Protein AF-A0A5J5BF10-F1 (afdb_monomer_lite)

Radius of gyration: 13.53 Å; chains: 1; bounding box: 28×23×38 Å

Secondary structure (DSSP, 8-state):
----TT-HHHHHHHTTS--HHHHHHHT--HHHHHHHHHT------GGGS-S------------------

Structure (mmCIF, N/CA/C/O backbone):
data_AF-A0A5J5BF10-F1
#
_entry.id   AF-A0A5J5BF10-F1
#
loop_
_atom_site.group_PDB
_atom_site.id
_atom_site.type_symbol
_atom_site.label_atom_id
_atom_site.label_alt_id
_atom_site.label_comp_id
_atom_site.label_asym_id
_atom_site.label_entity_id
_atom_site.label_seq_id
_atom_site.pdbx_PDB_ins_code
_atom_site.Cartn_x
_atom_site.Cartn_y
_atom_site.Cartn_z
_atom_site.occupancy
_atom_site.B_iso_or_equiv
_atom_site.auth_seq_id
_atom_site.auth_comp_id
_atom_site.auth_asym_id
_atom_site.auth_atom_id
_atom_site.pdbx_PDB_model_num
ATOM 1 N N . MET A 1 1 ? -5.774 10.586 -11.989 1.00 54.25 1 MET A N 1
ATOM 2 C CA . MET A 1 1 ? -5.568 9.224 -11.442 1.00 54.25 1 MET A CA 1
ATOM 3 C C . MET A 1 1 ? -4.746 8.412 -12.442 1.00 54.25 1 MET A C 1
ATOM 5 O O . MET A 1 1 ? -4.854 7.202 -12.500 1.00 54.25 1 MET A O 1
ATOM 9 N N . ASP A 1 2 ? -3.886 9.086 -13.205 1.00 60.25 2 ASP A N 1
ATOM 10 C CA . ASP A 1 2 ? -3.251 8.543 -14.408 1.00 60.25 2 ASP A CA 1
ATOM 11 C C . ASP A 1 2 ? -1.786 8.153 -14.161 1.00 60.25 2 ASP A C 1
ATOM 13 O O . ASP A 1 2 ? -1.104 7.670 -15.057 1.00 60.25 2 ASP A O 1
ATOM 17 N N . ASP A 1 3 ? -1.303 8.351 -12.931 1.00 75.56 3 ASP A N 1
ATOM 18 C CA . ASP A 1 3 ? 0.093 8.127 -12.547 1.00 75.56 3 ASP A CA 1
ATOM 19 C C . ASP A 1 3 ? 0.372 6.679 -12.112 1.00 75.56 3 ASP A C 1
ATOM 21 O O . ASP A 1 3 ? 1.521 6.332 -11.839 1.00 75.56 3 ASP A O 1
ATOM 25 N N . HIS A 1 4 ? -0.655 5.823 -12.027 1.00 83.88 4 HIS A N 1
ATOM 26 C CA . HIS A 1 4 ? -0.469 4.403 -11.743 1.00 83.88 4 HIS A CA 1
ATOM 27 C C . HIS A 1 4 ? -0.192 3.636 -13.046 1.00 83.88 4 HIS A C 1
ATOM 29 O O . HIS A 1 4 ? -1.078 3.566 -13.899 1.00 83.88 4 HIS A O 1
ATOM 35 N N . PRO A 1 5 ? 0.989 3.004 -13.208 1.00 86.69 5 PRO A N 1
ATOM 36 C CA . PRO A 1 5 ? 1.349 2.307 -14.445 1.00 86.69 5 PRO A CA 1
ATOM 37 C C . PRO A 1 5 ? 0.388 1.188 -14.869 1.00 86.69 5 PRO A C 1
ATOM 39 O O . PRO A 1 5 ? 0.315 0.870 -16.053 1.00 86.69 5 PRO A O 1
ATOM 42 N N . GLY A 1 6 ? -0.343 0.594 -13.918 1.00 83.81 6 GLY A N 1
ATOM 43 C CA . GLY A 1 6 ? -1.358 -0.434 -14.174 1.00 83.81 6 GLY A CA 1
ATOM 44 C C . GLY 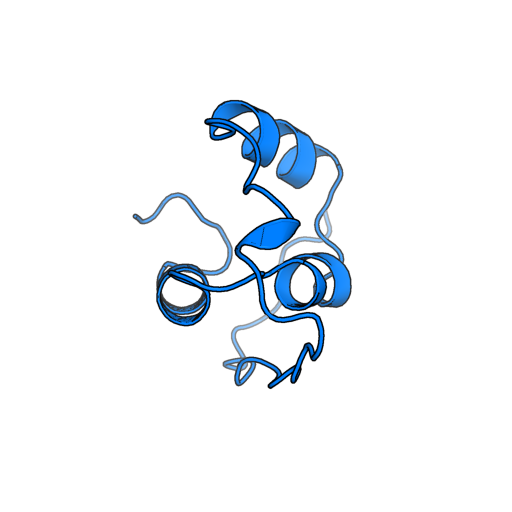A 1 6 ? -2.734 0.107 -14.584 1.00 83.81 6 GLY A C 1
ATOM 45 O O . GLY A 1 6 ? -3.662 -0.683 -14.744 1.00 83.81 6 GLY A O 1
ATOM 46 N N . GLY A 1 7 ? -2.882 1.428 -14.726 1.00 87.56 7 GLY A N 1
ATOM 47 C CA . GLY A 1 7 ? -4.157 2.103 -14.973 1.00 87.56 7 GLY A CA 1
ATOM 48 C C . GLY A 1 7 ? -4.928 2.437 -13.691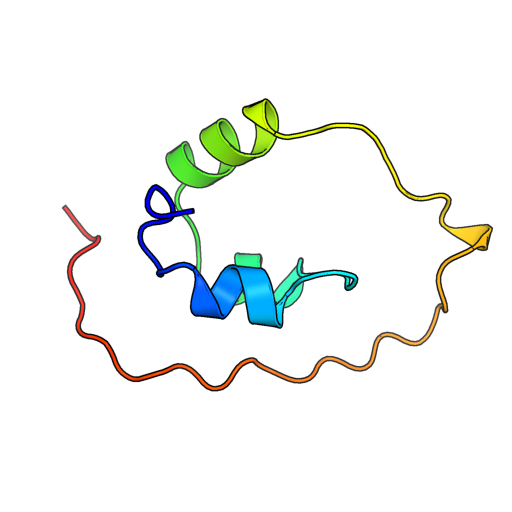 1.00 87.56 7 GLY A C 1
ATOM 49 O O . GLY A 1 7 ? -4.587 1.992 -12.591 1.00 87.56 7 GLY A O 1
ATOM 50 N N . ASP A 1 8 ? -5.979 3.239 -13.834 1.00 86.19 8 ASP A N 1
ATOM 51 C CA . ASP A 1 8 ? -6.883 3.659 -12.757 1.00 86.19 8 ASP A CA 1
ATOM 52 C C . ASP A 1 8 ? -7.944 2.599 -12.428 1.00 86.19 8 ASP A C 1
ATOM 54 O O . ASP A 1 8 ? -8.288 2.423 -11.259 1.00 86.19 8 ASP A O 1
ATOM 58 N N . GLU A 1 9 ? -8.397 1.836 -13.424 1.00 86.44 9 GLU A N 1
ATOM 59 C CA . GLU A 1 9 ? -9.370 0.742 -13.283 1.00 86.44 9 GLU A CA 1
ATOM 60 C C . GLU A 1 9 ? -9.002 -0.238 -12.160 1.00 86.44 9 GLU A C 1
ATOM 62 O O . GLU A 1 9 ? -9.850 -0.635 -11.359 1.00 86.44 9 GLU A O 1
ATOM 67 N N . VAL A 1 10 ? -7.720 -0.594 -12.037 1.00 86.69 10 VAL A N 1
ATOM 68 C CA . VAL A 1 10 ? -7.262 -1.510 -10.983 1.00 86.69 10 VAL A CA 1
ATOM 69 C C . VAL A 1 10 ? -7.347 -0.876 -9.590 1.00 86.69 10 VAL A C 1
ATOM 71 O O . VAL A 1 10 ? -7.767 -1.552 -8.652 1.00 86.69 10 VAL A O 1
ATOM 74 N N . LEU A 1 11 ? -7.068 0.426 -9.451 1.00 88.62 11 LEU A N 1
ATOM 75 C CA . LEU A 1 11 ? -7.220 1.159 -8.186 1.00 88.62 11 LEU A CA 1
ATOM 76 C C . LEU A 1 11 ? -8.695 1.336 -7.808 1.00 88.62 11 LEU A C 1
ATOM 78 O O . LEU A 1 11 ? -9.075 1.149 -6.650 1.00 88.62 11 LEU A O 1
ATOM 82 N N . LEU A 1 12 ? -9.543 1.651 -8.789 1.00 89.50 12 LEU A N 1
ATOM 83 C CA . LEU A 1 12 ? -10.991 1.738 -8.605 1.00 89.50 12 LEU A CA 1
ATOM 84 C C . LEU A 1 12 ? -11.557 0.391 -8.163 1.00 89.50 12 LEU A C 1
ATOM 86 O O . LEU A 1 12 ? -12.317 0.325 -7.196 1.00 89.50 12 LEU A O 1
ATOM 90 N N . SER A 1 13 ? -11.117 -0.694 -8.804 1.00 86.38 13 SER A N 1
ATOM 91 C CA . SER A 1 13 ? -11.539 -2.042 -8.443 1.00 86.38 13 SER A CA 1
ATOM 92 C C . SER A 1 13 ? -11.139 -2.411 -7.018 1.00 86.38 13 SER A C 1
ATOM 94 O O . SER A 1 13 ? -11.883 -3.156 -6.391 1.00 86.38 13 SER A O 1
ATOM 96 N N . ALA A 1 14 ? -10.013 -1.895 -6.512 1.00 88.25 14 ALA A N 1
ATOM 97 C CA . ALA A 1 14 ? -9.443 -2.140 -5.186 1.00 88.25 14 ALA A CA 1
ATOM 98 C C . ALA A 1 14 ? -9.948 -1.168 -4.099 1.00 88.25 14 ALA A C 1
ATOM 100 O O . ALA A 1 14 ? -9.667 -1.348 -2.914 1.00 88.25 14 ALA A O 1
ATOM 101 N N . THR A 1 15 ? -10.708 -0.138 -4.474 1.00 88.75 15 THR A N 1
ATOM 102 C CA . THR A 1 15 ? -11.145 0.909 -3.545 1.00 88.75 15 THR A CA 1
ATOM 103 C C . THR A 1 15 ? -12.025 0.339 -2.429 1.00 88.75 15 THR A C 1
ATOM 105 O O . THR A 1 15 ? -12.961 -0.423 -2.670 1.00 88.75 15 THR A O 1
ATOM 108 N N . GLY A 1 16 ? -11.739 0.737 -1.186 1.00 87.00 16 GLY A N 1
ATOM 109 C CA . GLY A 1 16 ? -12.536 0.363 -0.012 1.00 87.00 16 GLY A CA 1
ATOM 110 C C . GLY A 1 16 ? -12.348 -1.081 0.466 1.00 87.00 16 GLY A C 1
ATOM 111 O O . GLY A 1 16 ? -13.110 -1.533 1.321 1.00 87.00 16 GLY A O 1
ATOM 112 N N . LYS A 1 17 ? -11.350 -1.804 -0.052 1.00 87.38 17 LYS A N 1
ATOM 113 C CA . LYS A 1 17 ? -10.974 -3.140 0.420 1.00 87.38 17 LYS A CA 1
ATOM 114 C C . LYS A 1 17 ? -9.475 -3.255 0.661 1.00 87.38 17 LYS A C 1
ATOM 116 O O . LYS A 1 17 ? -8.684 -2.418 0.243 1.00 87.38 17 LYS A O 1
ATOM 121 N N . ASP A 1 18 ? -9.113 -4.327 1.350 1.00 89.62 18 ASP A N 1
ATOM 122 C CA . ASP A 1 18 ? -7.731 -4.742 1.531 1.00 89.62 18 ASP A CA 1
ATOM 123 C C . ASP A 1 18 ? -7.188 -5.325 0.217 1.00 89.62 18 ASP A C 1
ATOM 125 O O . ASP A 1 18 ? -7.564 -6.428 -0.184 1.00 89.62 18 ASP A O 1
ATOM 129 N N . ALA A 1 19 ? -6.326 -4.556 -0.447 1.00 91.06 19 ALA A N 1
ATOM 130 C CA . ALA A 1 19 ? -5.709 -4.894 -1.725 1.00 91.06 19 ALA A CA 1
ATOM 131 C C . ALA A 1 19 ? -4.333 -5.571 -1.570 1.00 91.06 19 ALA A C 1
ATOM 133 O O . ALA A 1 19 ? -3.571 -5.624 -2.532 1.00 91.06 19 ALA A O 1
ATOM 134 N N . THR A 1 20 ? -3.989 -6.090 -0.379 1.00 90.88 20 THR A N 1
ATOM 135 C CA . THR A 1 20 ? -2.674 -6.717 -0.128 1.00 90.88 20 THR A CA 1
ATOM 136 C C . THR A 1 20 ? -2.378 -7.830 -1.134 1.00 90.88 20 THR A C 1
ATOM 138 O O . THR A 1 20 ? -1.305 -7.857 -1.727 1.00 90.88 20 THR A O 1
ATOM 141 N N . ASN A 1 21 ? -3.343 -8.723 -1.373 1.00 89.94 21 ASN A N 1
ATOM 142 C CA . ASN A 1 21 ? -3.167 -9.806 -2.342 1.00 89.94 21 ASN A CA 1
ATOM 143 C C . ASN A 1 21 ? -3.081 -9.272 -3.779 1.00 89.94 21 ASN A C 1
ATOM 145 O O . ASN A 1 21 ? -2.229 -9.724 -4.531 1.00 89.94 21 ASN A O 1
ATOM 149 N N . ASP A 1 22 ? -3.911 -8.284 -4.138 1.00 89.06 22 ASP A N 1
ATOM 150 C CA . ASP A 1 22 ? -3.889 -7.665 -5.471 1.00 89.06 22 ASP A CA 1
ATOM 151 C C . ASP A 1 22 ? -2.509 -7.047 -5.771 1.00 89.06 22 ASP A C 1
ATOM 153 O O . ASP A 1 22 ? -2.006 -7.140 -6.889 1.00 89.06 22 ASP A O 1
ATOM 157 N N . PHE A 1 23 ? -1.877 -6.435 -4.765 1.00 90.38 23 PHE A N 1
ATOM 158 C CA . PHE A 1 23 ? -0.560 -5.814 -4.879 1.00 90.38 23 PHE A CA 1
ATOM 159 C C . PHE A 1 23 ? 0.581 -6.842 -4.952 1.00 90.38 23 PHE A C 1
ATOM 161 O O . PHE A 1 23 ? 1.471 -6.711 -5.798 1.00 90.38 23 PHE A O 1
ATOM 168 N N . GLU A 1 24 ? 0.562 -7.860 -4.086 1.00 90.69 24 GLU A N 1
ATOM 169 C CA . GLU A 1 24 ? 1.624 -8.872 -3.997 1.00 90.69 24 GLU A CA 1
ATOM 170 C C . GLU A 1 24 ? 1.575 -9.885 -5.153 1.00 90.69 24 GLU A C 1
ATOM 172 O O . GLU A 1 24 ? 2.628 -10.244 -5.681 1.00 90.69 24 GLU A O 1
ATOM 177 N N . ASP A 1 25 ? 0.384 -10.279 -5.624 1.00 88.81 25 ASP A N 1
ATOM 178 C CA . ASP A 1 25 ? 0.221 -11.226 -6.742 1.00 88.81 25 ASP A CA 1
ATOM 179 C C . ASP A 1 25 ? 0.771 -10.669 -8.068 1.00 88.81 25 ASP A C 1
ATOM 181 O O . ASP A 1 25 ? 1.196 -11.428 -8.941 1.00 88.81 25 ASP A O 1
ATOM 185 N N . VAL A 1 26 ? 0.782 -9.341 -8.226 1.00 88.31 26 VAL A N 1
ATOM 186 C CA . VAL A 1 26 ? 1.377 -8.658 -9.389 1.00 88.31 26 VAL A CA 1
ATOM 187 C C . VAL A 1 26 ? 2.908 -8.641 -9.313 1.00 88.31 26 VAL A C 1
ATOM 189 O O . VAL A 1 26 ? 3.569 -8.601 -10.350 1.00 88.31 26 VAL A O 1
ATOM 192 N N . GLY A 1 27 ? 3.485 -8.695 -8.108 1.00 89.19 27 GLY A N 1
ATOM 193 C CA . GLY A 1 27 ? 4.933 -8.642 -7.910 1.00 89.19 27 GLY A CA 1
ATOM 194 C C . GLY A 1 27 ? 5.526 -7.253 -8.165 1.00 89.19 27 GLY A C 1
ATOM 195 O O . GLY A 1 27 ? 6.502 -7.120 -8.901 1.00 89.19 27 GLY A O 1
ATOM 196 N N . HIS A 1 28 ? 4.936 -6.212 -7.570 1.00 89.56 28 HIS A N 1
ATOM 197 C CA . HIS A 1 28 ? 5.427 -4.836 -7.684 1.00 89.56 28 HIS A CA 1
ATOM 198 C C . HIS A 1 28 ? 6.900 -4.692 -7.257 1.00 89.56 28 HIS A C 1
ATOM 200 O O . HIS A 1 28 ? 7.369 -5.338 -6.313 1.00 89.56 28 HIS A O 1
ATOM 206 N N . SER A 1 29 ? 7.625 -3.811 -7.952 1.00 93.06 29 SER A N 1
ATOM 207 C CA . SER A 1 29 ? 9.030 -3.496 -7.678 1.00 93.06 29 SER A CA 1
ATOM 208 C C . SER A 1 29 ? 9.216 -2.742 -6.359 1.00 93.06 29 SER A C 1
ATOM 210 O O . SER A 1 29 ? 8.286 -2.135 -5.825 1.00 93.06 29 SER A O 1
ATOM 212 N N . ASP A 1 30 ? 10.454 -2.693 -5.866 1.00 92.69 30 ASP A N 1
ATOM 213 C CA . ASP A 1 30 ? 10.795 -1.914 -4.669 1.00 92.69 30 ASP A CA 1
ATOM 214 C C . ASP A 1 30 ? 10.503 -0.419 -4.857 1.00 92.69 30 ASP A C 1
ATOM 216 O O . ASP A 1 30 ? 9.951 0.221 -3.968 1.00 92.69 30 ASP A O 1
ATOM 220 N N . SER A 1 31 ? 10.729 0.119 -6.059 1.00 89.94 31 SER A N 1
ATOM 221 C CA . SER A 1 31 ? 10.353 1.498 -6.395 1.00 89.94 31 SER A CA 1
ATOM 222 C C . SER A 1 31 ? 8.843 1.756 -6.302 1.00 89.94 31 SER A C 1
ATOM 224 O O . SER A 1 31 ? 8.426 2.850 -5.926 1.00 89.94 31 SER A O 1
ATOM 226 N N . ALA A 1 32 ? 8.002 0.764 -6.611 1.00 90.69 32 ALA A N 1
ATOM 227 C CA . ALA A 1 32 ? 6.557 0.879 -6.437 1.00 90.69 32 ALA A CA 1
ATOM 228 C C . ALA A 1 32 ? 6.161 0.859 -4.951 1.00 90.69 32 ALA A C 1
ATOM 230 O O . ALA A 1 32 ? 5.275 1.617 -4.554 1.00 90.69 32 ALA A O 1
ATOM 231 N N . 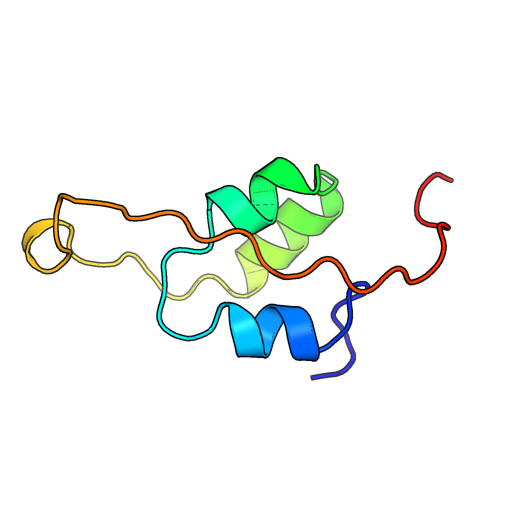ARG A 1 33 ? 6.863 0.080 -4.115 1.00 91.75 33 ARG A N 1
ATOM 232 C CA . ARG A 1 33 ? 6.698 0.116 -2.650 1.00 91.75 33 ARG A CA 1
ATOM 233 C C . ARG A 1 33 ? 7.119 1.469 -2.065 1.00 91.75 33 ARG A C 1
ATOM 235 O O . ARG A 1 33 ? 6.357 2.055 -1.304 1.00 91.75 33 ARG A O 1
ATOM 242 N N . GLU A 1 34 ? 8.244 2.030 -2.503 1.00 92.38 34 GLU A N 1
ATOM 243 C CA . GLU A 1 34 ? 8.680 3.379 -2.102 1.00 92.38 34 GLU A CA 1
ATOM 244 C C . GLU A 1 34 ? 7.677 4.470 -2.519 1.00 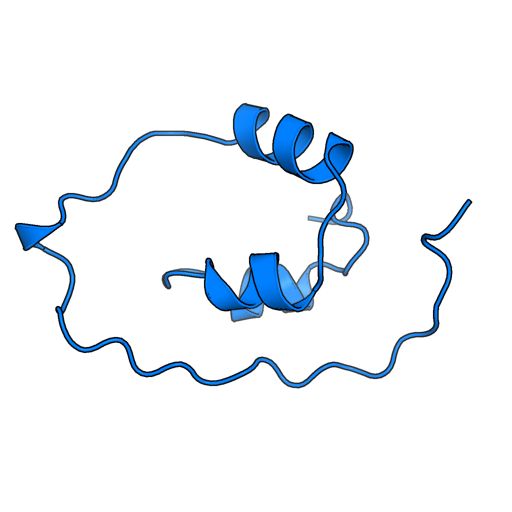92.38 34 GLU A C 1
ATOM 246 O O . GLU A 1 34 ? 7.475 5.459 -1.813 1.00 92.38 34 GLU A O 1
ATOM 251 N N . MET A 1 35 ? 7.027 4.323 -3.679 1.00 90.62 35 MET A N 1
ATOM 252 C CA . MET A 1 35 ? 5.950 5.231 -4.080 1.00 90.62 35 MET A CA 1
ATOM 253 C C . MET A 1 35 ? 4.708 5.072 -3.200 1.00 90.62 35 MET A C 1
ATOM 255 O O . MET A 1 35 ? 4.115 6.086 -2.835 1.00 90.62 35 MET A O 1
ATOM 259 N N . MET A 1 36 ? 4.337 3.843 -2.832 1.00 91.62 36 MET A N 1
ATOM 260 C CA . MET A 1 36 ? 3.208 3.562 -1.937 1.00 91.62 36 MET A CA 1
ATOM 261 C C . MET A 1 36 ? 3.375 4.252 -0.576 1.00 91.62 36 MET A C 1
ATOM 263 O O . MET A 1 36 ? 2.422 4.848 -0.075 1.00 91.62 36 MET A O 1
ATOM 267 N N . GLU A 1 37 ? 4.588 4.256 -0.015 1.00 92.31 37 GLU A N 1
ATOM 268 C CA . GLU A 1 37 ? 4.892 4.917 1.264 1.00 92.31 37 GLU A CA 1
ATOM 269 C C . GLU A 1 37 ? 4.546 6.415 1.265 1.00 92.31 37 GLU A C 1
ATOM 271 O O . GLU A 1 37 ? 4.098 6.949 2.278 1.00 92.31 37 GLU A O 1
ATOM 276 N N . LYS A 1 38 ? 4.670 7.101 0.121 1.00 92.19 38 LYS A N 1
ATOM 277 C CA . LYS A 1 38 ? 4.333 8.534 -0.002 1.00 92.19 38 LYS A CA 1
ATOM 278 C C . LYS A 1 38 ? 2.838 8.816 0.154 1.00 92.19 38 LYS A C 1
ATOM 280 O O . LYS A 1 38 ? 2.471 9.938 0.494 1.00 92.19 38 LYS A O 1
ATOM 285 N N . TYR A 1 39 ? 1.991 7.823 -0.114 1.00 90.75 39 TYR A N 1
ATOM 286 C CA . TYR A 1 39 ? 0.532 7.917 -0.021 1.00 90.75 39 TYR A CA 1
ATOM 287 C C . TYR A 1 39 ? -0.024 7.277 1.258 1.00 90.75 39 TYR A C 1
ATOM 289 O O . TYR A 1 39 ? -1.241 7.186 1.424 1.00 90.75 39 TYR A O 1
ATOM 297 N N . TYR A 1 40 ? 0.844 6.846 2.174 1.00 93.38 40 TYR A N 1
ATOM 298 C CA . TYR A 1 40 ? 0.437 6.276 3.448 1.00 93.38 40 TYR A CA 1
ATOM 299 C C . TYR A 1 40 ? -0.171 7.345 4.368 1.00 93.38 40 TYR A C 1
ATOM 301 O O . TYR A 1 40 ? 0.472 8.340 4.702 1.00 93.38 40 TYR A O 1
ATOM 309 N N . ILE A 1 41 ? -1.417 7.127 4.799 1.00 95.81 41 ILE A N 1
ATOM 310 C CA . ILE A 1 41 ? -2.164 8.064 5.661 1.00 95.81 41 ILE A CA 1
ATOM 311 C C . ILE A 1 41 ? -2.484 7.505 7.057 1.00 95.81 41 ILE A C 1
ATOM 313 O O . ILE A 1 41 ? -3.026 8.234 7.887 1.00 95.81 41 ILE A O 1
ATOM 317 N N . GLY A 1 42 ? -2.153 6.239 7.330 1.00 95.62 42 GLY A N 1
ATOM 318 C CA . GLY A 1 42 ? -2.376 5.581 8.620 1.00 95.62 42 GLY A CA 1
ATOM 319 C C . GLY A 1 42 ? -2.788 4.112 8.500 1.00 95.62 42 GLY A C 1
ATOM 320 O O . GLY A 1 42 ? -2.870 3.567 7.402 1.00 95.62 42 GLY A O 1
ATOM 321 N N . GLU A 1 43 ? -3.075 3.496 9.649 1.00 93.88 43 GLU A N 1
ATOM 322 C CA . GLU A 1 43 ? -3.529 2.104 9.768 1.00 93.88 43 GLU A CA 1
ATOM 323 C C . GLU A 1 43 ? -5.039 2.001 9.999 1.00 93.88 43 GLU A C 1
ATOM 325 O O . GLU A 1 43 ? -5.654 2.861 10.638 1.00 93.88 43 GLU A O 1
ATOM 330 N N . ILE A 1 44 ? -5.627 0.892 9.549 1.00 90.25 44 ILE A N 1
ATOM 331 C CA . ILE A 1 44 ? -7.005 0.524 9.888 1.00 90.25 44 ILE A CA 1
ATOM 332 C C . ILE A 1 44 ? -7.013 -0.203 11.239 1.00 90.25 44 ILE A C 1
ATOM 334 O O . ILE A 1 44 ? -6.208 -1.102 11.481 1.00 90.25 44 ILE A O 1
ATOM 338 N N . ASP A 1 45 ? -7.963 0.135 12.115 1.00 92.19 45 ASP A N 1
ATOM 339 C CA . ASP A 1 45 ? -8.177 -0.609 13.357 1.00 92.19 45 ASP A CA 1
ATOM 340 C C . ASP A 1 45 ? -8.640 -2.041 13.044 1.00 92.19 45 ASP A C 1
ATOM 342 O O . ASP A 1 45 ? -9.773 -2.272 12.614 1.00 92.19 45 ASP A O 1
ATOM 346 N N . SER A 1 46 ? -7.763 -3.011 13.304 1.00 87.38 46 SER A N 1
ATOM 347 C CA . SER A 1 46 ? -8.011 -4.44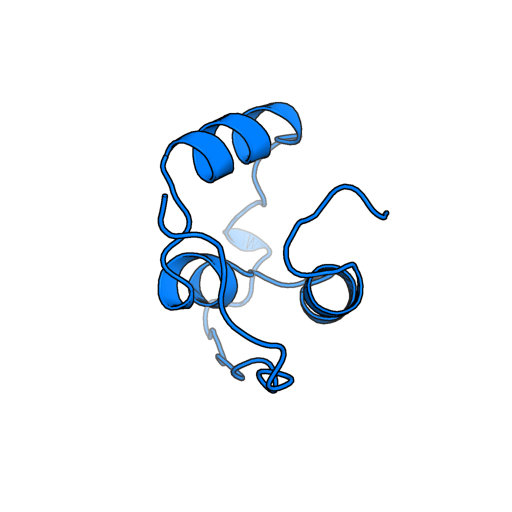0 13.079 1.00 87.38 46 SER A CA 1
ATOM 348 C C . SER A 1 46 ? -9.287 -4.979 13.740 1.00 87.38 46 SER A C 1
ATOM 350 O O . SER A 1 46 ? -9.863 -5.942 13.240 1.00 87.38 46 SER A O 1
ATOM 352 N N . SER A 1 47 ? -9.771 -4.355 14.821 1.00 90.81 47 SER A N 1
ATOM 353 C CA . SER A 1 47 ? -11.017 -4.751 15.490 1.00 90.81 47 SER A CA 1
ATOM 354 C C . SER A 1 47 ? -12.277 -4.389 14.694 1.00 90.81 47 SER A C 1
ATOM 356 O O . SER A 1 47 ? -13.341 -4.968 14.916 1.00 90.81 47 SER A O 1
ATOM 358 N N . THR A 1 48 ? -12.153 -3.465 13.737 1.00 88.88 48 THR A N 1
ATOM 359 C CA . THR A 1 48 ? -13.243 -3.008 12.863 1.00 88.88 48 THR A CA 1
ATOM 360 C C . THR A 1 48 ? -13.316 -3.779 11.543 1.00 88.88 48 THR A C 1
ATOM 362 O O . THR A 1 48 ? -14.306 -3.671 10.818 1.00 88.88 48 THR A O 1
ATOM 365 N N . VAL A 1 49 ? -12.297 -4.587 11.233 1.00 83.00 49 VAL A N 1
ATOM 366 C CA . VAL A 1 49 ? -12.191 -5.331 9.973 1.00 83.00 49 VAL A CA 1
ATOM 367 C C . VAL A 1 49 ? -12.688 -6.769 10.164 1.00 83.00 49 VAL A C 1
ATOM 369 O O . VAL A 1 49 ? -12.242 -7.463 11.080 1.00 83.00 49 VAL A O 1
ATOM 372 N N . PRO A 1 50 ? -13.584 -7.281 9.299 1.00 80.50 50 PRO A N 1
ATOM 373 C CA . PRO A 1 50 ? -13.994 -8.679 9.349 1.00 80.50 50 PRO A CA 1
ATOM 374 C C . PRO A 1 50 ? -12.802 -9.637 9.184 1.00 80.50 50 PRO A C 1
ATOM 376 O O . PRO A 1 50 ? -12.090 -9.593 8.185 1.00 80.50 50 PRO A O 1
ATOM 379 N N . LEU A 1 51 ? -12.633 -10.576 10.124 1.00 70.88 51 LEU A N 1
ATOM 380 C CA . LEU A 1 51 ? -11.546 -11.575 10.117 1.00 70.88 51 LEU A CA 1
ATOM 381 C C . LEU A 1 51 ? -11.554 -12.494 8.882 1.00 70.88 51 LEU A C 1
ATOM 383 O O . LEU A 1 51 ? -10.531 -13.071 8.514 1.00 70.88 51 LEU A O 1
ATOM 387 N N . LYS A 1 52 ? -12.718 -12.678 8.248 1.00 69.94 52 LYS A N 1
ATOM 388 C CA . LYS A 1 52 ? -12.878 -13.589 7.114 1.00 69.94 52 LYS A CA 1
ATOM 389 C C . LYS A 1 52 ? -12.614 -12.852 5.801 1.00 69.94 52 LYS A C 1
ATOM 391 O O . LYS A 1 52 ? -13.533 -12.316 5.185 1.00 69.94 52 LYS A O 1
ATOM 396 N N . ARG A 1 53 ? -11.358 -12.869 5.355 1.00 66.50 53 ARG A N 1
ATOM 397 C CA . ARG A 1 53 ? -10.970 -12.372 4.028 1.00 66.50 53 ARG A CA 1
ATOM 398 C C . ARG A 1 53 ? -11.491 -13.320 2.946 1.00 66.50 53 ARG A C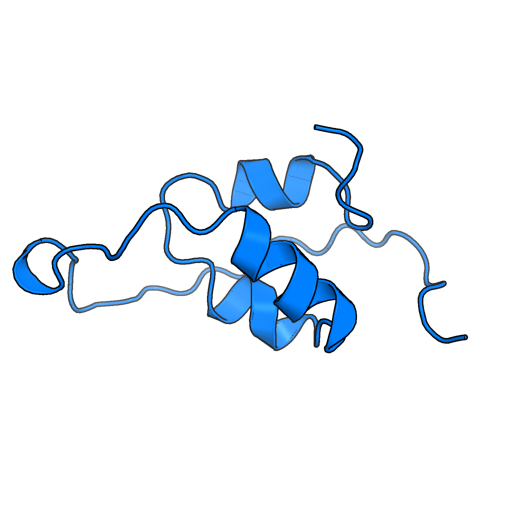 1
ATOM 400 O O . ARG A 1 53 ? -11.115 -14.488 2.907 1.00 66.50 53 ARG A O 1
ATOM 407 N N . THR A 1 54 ? -12.365 -12.823 2.075 1.00 69.06 54 THR A N 1
ATOM 408 C CA . THR A 1 54 ? -12.730 -13.519 0.833 1.00 69.06 54 THR A CA 1
ATOM 409 C C . THR A 1 54 ? -11.988 -12.823 -0.293 1.00 69.06 54 THR A C 1
ATOM 411 O O . THR A 1 54 ? -12.369 -11.727 -0.692 1.00 69.06 54 THR A O 1
ATOM 414 N N . TYR A 1 55 ? -10.893 -13.426 -0.749 1.00 70.56 55 TYR A N 1
ATOM 415 C CA . TYR A 1 55 ? -10.152 -12.915 -1.894 1.00 70.56 55 TYR A CA 1
ATOM 416 C C . TYR A 1 55 ? -10.935 -13.210 -3.175 1.00 70.56 55 TYR A C 1
ATOM 418 O O . TYR A 1 55 ? -11.305 -14.358 -3.429 1.00 70.56 55 TYR A O 1
ATOM 426 N N . VAL A 1 56 ? -11.196 -12.169 -3.959 1.00 69.94 56 VAL A N 1
ATOM 427 C CA . VAL A 1 56 ? -11.748 -12.278 -5.309 1.00 69.94 56 VAL A CA 1
ATOM 428 C C . VAL A 1 56 ? -10.721 -11.628 -6.227 1.00 69.94 56 VAL A C 1
ATOM 430 O O . VAL A 1 56 ? -10.581 -10.406 -6.153 1.00 69.94 56 VAL A O 1
ATOM 433 N N . PRO A 1 57 ? -9.987 -12.408 -7.039 1.00 65.88 57 PRO A N 1
ATOM 434 C CA . PRO A 1 57 ? -8.941 -11.855 -7.882 1.00 65.88 57 PRO A CA 1
ATOM 435 C C . PRO A 1 57 ? -9.541 -10.855 -8.880 1.00 65.88 57 PRO A C 1
ATOM 437 O O . PRO A 1 57 ? -10.592 -11.142 -9.471 1.00 65.88 57 PRO A O 1
ATOM 440 N N . PRO A 1 58 ? -8.904 -9.692 -9.088 1.00 61.56 58 PRO A N 1
ATOM 441 C CA . PRO A 1 58 ? -9.313 -8.757 -10.117 1.00 61.56 58 PRO A CA 1
ATOM 442 C C . PRO A 1 58 ? -9.175 -9.436 -11.481 1.00 61.56 58 PRO A C 1
ATOM 444 O O . PRO A 1 58 ? -8.232 -10.189 -11.736 1.00 61.56 58 PRO A O 1
ATOM 447 N N . GLN A 1 59 ? -10.135 -9.195 -12.373 1.00 57.88 59 GLN A N 1
ATOM 448 C CA . GLN A 1 59 ? -10.027 -9.646 -13.756 1.00 57.88 59 GLN A CA 1
ATOM 449 C C . GLN A 1 59 ? -8.835 -8.921 -14.376 1.00 57.88 59 GLN A C 1
ATOM 451 O O . GLN A 1 59 ? -8.920 -7.735 -14.681 1.00 57.88 59 GLN A O 1
ATOM 456 N N . GLN A 1 60 ? -7.713 -9.626 -14.519 1.00 54.47 60 GLN A N 1
ATOM 457 C CA . GLN A 1 60 ? -6.533 -9.125 -15.209 1.00 54.47 60 GLN A CA 1
ATOM 458 C C . GLN A 1 60 ? -6.932 -8.822 -16.655 1.00 54.47 60 GLN A C 1
ATOM 460 O O . GLN A 1 60 ? -7.002 -9.715 -17.502 1.00 54.47 60 GLN A O 1
ATOM 465 N N . ALA A 1 61 ? -7.256 -7.559 -16.933 1.00 48.22 61 ALA A N 1
ATOM 466 C CA . ALA A 1 61 ? -7.374 -7.073 -18.291 1.00 48.22 61 ALA A CA 1
ATOM 467 C C . ALA A 1 61 ? -6.002 -7.281 -18.936 1.00 48.22 61 ALA A C 1
ATOM 469 O O . ALA A 1 61 ? -5.004 -6.711 -18.503 1.00 48.22 61 ALA A O 1
ATOM 470 N N . LEU A 1 62 ? -5.956 -8.180 -19.917 1.00 47.38 62 LEU A N 1
ATOM 471 C CA . LEU A 1 62 ? -4.777 -8.527 -20.700 1.00 47.38 62 LEU A CA 1
ATOM 472 C C . LEU A 1 62 ? -4.259 -7.279 -21.435 1.00 47.38 62 LEU A C 1
ATOM 474 O O . LEU A 1 62 ? -4.574 -7.065 -22.602 1.00 47.38 62 LEU A O 1
ATOM 478 N N . LEU A 1 63 ? -3.469 -6.449 -20.758 1.00 44.44 63 LEU A N 1
ATOM 479 C CA . LEU A 1 63 ? -2.783 -5.298 -21.332 1.00 44.44 63 LEU A CA 1
ATOM 480 C C . LEU A 1 63 ? -1.271 -5.495 -21.146 1.00 44.44 63 LEU A C 1
ATOM 482 O O . LEU A 1 63 ? -0.659 -5.115 -20.157 1.00 44.44 63 LEU A O 1
ATOM 486 N N . ASN A 1 64 ? -0.715 -6.237 -22.108 1.00 42.50 64 ASN A N 1
ATOM 487 C CA . ASN A 1 64 ? 0.618 -6.072 -22.701 1.00 42.50 64 ASN A CA 1
ATOM 488 C C . ASN A 1 64 ? 1.746 -5.396 -21.875 1.00 42.50 64 ASN A C 1
ATOM 490 O O . ASN A 1 64 ? 2.091 -4.242 -22.088 1.00 42.50 64 ASN A O 1
ATOM 494 N N . ILE A 1 65 ? 2.426 -6.210 -21.059 1.00 52.84 65 ILE A N 1
ATOM 495 C CA . ILE A 1 65 ? 3.895 -6.405 -20.983 1.00 52.84 65 ILE A CA 1
ATOM 496 C C . ILE A 1 65 ? 4.784 -5.213 -21.430 1.00 52.84 65 ILE A C 1
ATOM 498 O O . ILE A 1 65 ? 5.110 -5.121 -22.612 1.00 52.84 65 ILE A O 1
ATOM 502 N N . SER A 1 66 ? 5.315 -4.417 -20.483 1.00 45.38 66 SER A N 1
ATOM 503 C CA . SER A 1 66 ? 6.639 -3.755 -20.614 1.00 45.38 66 SER A CA 1
ATOM 504 C C . SER A 1 66 ? 7.173 -3.092 -19.323 1.00 45.38 66 SER A C 1
ATOM 506 O O . SER A 1 66 ? 7.560 -1.927 -19.355 1.00 45.38 66 SER A O 1
ATOM 508 N N . TRP A 1 67 ? 7.235 -3.792 -18.184 1.00 41.75 67 TRP A N 1
ATOM 509 C CA . TRP A 1 67 ? 7.866 -3.238 -16.961 1.00 41.75 67 TRP A CA 1
ATOM 510 C C . TRP A 1 67 ? 9.034 -4.079 -16.418 1.00 41.75 67 TRP A C 1
ATOM 512 O O . TRP A 1 67 ? 9.299 -4.099 -15.223 1.00 41.75 67 TRP A O 1
ATOM 522 N N . ALA A 1 68 ? 9.769 -4.746 -17.313 1.00 36.16 68 ALA A N 1
ATOM 523 C CA . ALA A 1 68 ? 11.082 -5.318 -17.015 1.00 36.16 68 ALA A CA 1
ATOM 524 C C . ALA A 1 68 ? 12.143 -4.718 -17.953 1.00 36.16 68 ALA A C 1
ATOM 526 O O . ALA A 1 68 ? 12.465 -5.299 -18.991 1.00 36.16 68 ALA A O 1
ATOM 527 N N . SER A 1 69 ? 12.652 -3.534 -17.609 1.00 38.84 69 SER A N 1
ATOM 528 C CA . SER A 1 69 ? 14.001 -3.038 -17.941 1.00 38.84 69 SER A CA 1
ATOM 529 C C . SER A 1 69 ? 14.340 -1.845 -17.061 1.00 38.84 69 SER A C 1
ATOM 531 O O . SER A 1 69 ? 13.461 -0.967 -16.922 1.00 38.84 69 SER A O 1
#

Sequence (69 aa):
MDDHPGGDEVLLSATGKDATNDFEDVGHSDSAREMMEKYYIGEIDSSTVPLKRTYVPPQQALLNISWAS

Foldseek 3Di:
DQPDPLDCVLVVVCPPHDCVCVVVVVPDDPVVVVVVVVVDDDDDDPVPDDPDDDDDHDPPPPDDDDDDD

Organism: NCBI:txid561372

InterPro domains:
  IPR001199 Cytochrome b5-like heme/steroid binding domain [PF00173] (1-44)
  IPR001199 Cytochrome b5-like heme/steroid binding domain [PR00363] (4-18)
  IPR001199 Cytochrome b5-like heme/steroid binding domain [PR00363] (19-26)
  IPR001199 Cytochrome b5-like heme/steroid binding domain [PR00363] (32-44)
  IPR001199 Cytochrome b5-like heme/steroid binding domain [PS50255] (1-45)
  IPR001199 Cytochrome b5-like heme/steroid binding domain [SM01117] (1-45)
  IPR036400 Cytochrome b5-like heme/steroid binding domain superfamily [G3DSA:3.10.120.10] (1-48)
  IPR036400 Cytochrome b5-like heme/steroid binding domain superfamily [SSF55856] (1-55)
  IPR050668 Cytochrome b5 [PTHR19359] (1-54)

pLDDT: mean 78.96, std 16.92, range [36.16, 95.81]